Protein AF-A0A0F9CQD4-F1 (afdb_monomer_lite)

pLDDT: mean 82.37, std 16.15, range [41.78, 95.0]

Secondary structure (DSSP, 8-state):
-EEEHHHHHHHHHTTT----HHHHHHHHHTTSSPPPEEETTEEEEEHHHHHHHHHHHH-GGGTT----------

Radius of gyration: 13.0 Å; chains: 1; bounding box: 30×18×44 Å

Structure (mmCIF, N/CA/C/O backbone):
data_AF-A0A0F9CQD4-F1
#
_entry.id   AF-A0A0F9CQD4-F1
#
loop_
_atom_site.group_PDB
_atom_site.id
_atom_site.type_symbol
_atom_site.label_atom_id
_atom_site.label_alt_id
_atom_site.label_comp_id
_atom_site.label_asym_id
_atom_site.label_entity_id
_atom_site.label_seq_id
_atom_site.pdbx_PDB_ins_code
_atom_site.Cartn_x
_atom_site.Cartn_y
_atom_site.Cartn_z
_atom_site.occupancy
_atom_site.B_iso_or_equiv
_atom_site.auth_seq_id
_atom_site.auth_comp_id
_atom_site.auth_asym_id
_atom_site.auth_atom_id
_atom_site.pdbx_PDB_model_num
ATOM 1 N N . MET A 1 1 ? 9.664 10.516 -6.277 1.00 64.50 1 MET A N 1
ATOM 2 C CA . MET A 1 1 ? 9.936 9.585 -5.162 1.00 64.50 1 MET A CA 1
ATOM 3 C C . MET A 1 1 ? 9.038 8.364 -5.323 1.00 64.50 1 MET A C 1
ATOM 5 O O . MET A 1 1 ? 7.857 8.535 -5.636 1.00 64.50 1 MET A O 1
ATOM 9 N N . SER A 1 2 ? 9.624 7.175 -5.213 1.00 82.31 2 SER A N 1
ATOM 10 C CA . SER A 1 2 ? 9.032 5.875 -5.549 1.00 82.31 2 SER A CA 1
ATOM 11 C C . SER A 1 2 ? 9.198 4.926 -4.363 1.00 82.31 2 SER A C 1
ATOM 13 O O . SER A 1 2 ? 10.207 5.020 -3.677 1.00 82.31 2 SER A O 1
ATOM 15 N N . HIS A 1 3 ? 8.231 4.041 -4.139 1.00 83.81 3 HIS A N 1
ATOM 16 C CA . HIS A 1 3 ? 8.129 3.180 -2.962 1.00 83.81 3 HIS A CA 1
ATOM 17 C C . HIS A 1 3 ? 7.787 1.744 -3.357 1.00 83.81 3 HIS A C 1
ATOM 19 O O . HIS A 1 3 ? 7.010 1.506 -4.283 1.00 83.81 3 HIS A O 1
ATOM 25 N N . LEU A 1 4 ? 8.308 0.773 -2.624 1.00 90.88 4 LEU A N 1
ATOM 26 C CA . LEU A 1 4 ? 7.860 -0.612 -2.680 1.00 90.88 4 LEU A CA 1
ATOM 27 C C . LEU A 1 4 ? 6.513 -0.778 -1.970 1.00 90.88 4 LEU A C 1
ATOM 29 O O . LEU A 1 4 ? 6.140 0.012 -1.106 1.00 90.88 4 LEU A O 1
ATOM 33 N N . ALA A 1 5 ? 5.797 -1.864 -2.273 1.00 87.81 5 ALA A N 1
ATOM 34 C CA . ALA A 1 5 ? 4.542 -2.188 -1.586 1.00 87.81 5 ALA A CA 1
ATOM 35 C C . ALA A 1 5 ? 4.699 -2.222 -0.053 1.00 87.81 5 ALA A C 1
ATOM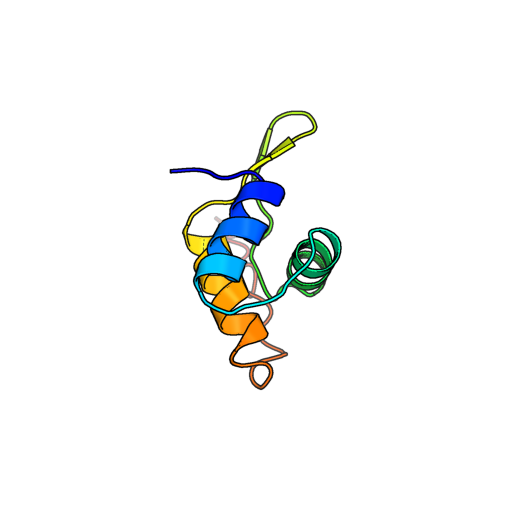 37 O O . ALA A 1 5 ? 3.801 -1.785 0.657 1.00 87.81 5 ALA A O 1
ATOM 38 N N . SER A 1 6 ? 5.833 -2.722 0.451 1.00 89.50 6 SER A N 1
ATOM 39 C CA . SER A 1 6 ? 6.127 -2.754 1.889 1.00 89.50 6 SER A CA 1
ATOM 40 C C . SER A 1 6 ? 6.298 -1.350 2.475 1.00 89.50 6 SER A C 1
ATOM 42 O O . SER A 1 6 ? 5.751 -1.068 3.531 1.00 89.50 6 SER A O 1
ATOM 44 N N . GLU A 1 7 ? 6.975 -0.442 1.771 1.00 92.31 7 GLU A N 1
ATOM 45 C CA . GLU A 1 7 ? 7.110 0.952 2.213 1.00 92.31 7 GLU A CA 1
ATOM 46 C C . GLU A 1 7 ? 5.760 1.673 2.215 1.00 92.31 7 GLU A C 1
ATOM 48 O O . GLU A 1 7 ? 5.468 2.446 3.119 1.00 92.31 7 GLU A O 1
ATOM 53 N N . VAL A 1 8 ? 4.896 1.391 1.235 1.00 91.94 8 VAL A N 1
ATOM 54 C CA . VAL A 1 8 ? 3.534 1.944 1.208 1.00 91.94 8 VAL A CA 1
ATOM 55 C C . VAL A 1 8 ? 2.713 1.475 2.410 1.00 91.94 8 VAL A C 1
ATOM 57 O O . VAL A 1 8 ? 1.964 2.277 2.964 1.00 91.94 8 VAL A O 1
ATOM 60 N N . VAL A 1 9 ? 2.859 0.212 2.828 1.00 93.62 9 VAL A N 1
ATOM 61 C CA . VAL A 1 9 ? 2.228 -0.297 4.058 1.00 93.62 9 VAL A CA 1
ATOM 62 C C . VAL A 1 9 ? 2.697 0.506 5.270 1.00 93.62 9 VAL A C 1
ATOM 64 O O . VAL A 1 9 ? 1.856 1.000 6.018 1.00 93.62 9 VAL A O 1
ATOM 67 N N . GLU A 1 10 ? 4.006 0.703 5.432 1.00 94.62 10 GLU A N 1
ATOM 68 C CA . GLU A 1 10 ? 4.544 1.462 6.568 1.00 94.62 10 GLU A CA 1
ATOM 69 C C . GLU A 1 10 ? 4.097 2.932 6.548 1.00 94.62 10 GLU A C 1
ATOM 71 O O . GLU A 1 10 ? 3.666 3.462 7.571 1.00 94.62 10 GLU A O 1
ATOM 76 N N . LEU A 1 11 ? 4.096 3.581 5.378 1.00 93.56 11 LEU A N 1
ATOM 77 C CA . LEU A 1 11 ? 3.620 4.962 5.229 1.00 93.56 11 LEU A CA 1
ATOM 78 C C . LEU A 1 11 ? 2.139 5.118 5.592 1.00 93.56 11 LEU A C 1
ATOM 80 O O . LEU A 1 11 ? 1.744 6.134 6.163 1.00 93.56 11 LEU A O 1
ATOM 84 N N . LEU A 1 12 ? 1.302 4.140 5.237 1.00 92.12 12 LEU A N 1
ATOM 85 C CA . LEU A 1 12 ? -0.119 4.155 5.585 1.00 92.12 12 LEU A CA 1
ATOM 86 C C . LEU A 1 12 ? -0.328 3.845 7.071 1.00 92.12 12 LEU A C 1
ATOM 88 O O . LEU A 1 12 ? -1.130 4.524 7.715 1.00 92.12 12 LEU A O 1
ATOM 92 N N . ARG A 1 13 ? 0.459 2.930 7.649 1.00 93.56 13 ARG A N 1
ATOM 93 C CA . ARG A 1 13 ? 0.440 2.645 9.090 1.00 93.56 13 ARG A CA 1
ATOM 94 C C . ARG A 1 13 ? 0.785 3.886 9.915 1.00 93.56 13 ARG A C 1
ATOM 96 O O . ARG A 1 13 ? 0.068 4.197 10.859 1.00 93.56 13 ARG A O 1
ATOM 103 N N . GLN A 1 14 ? 1.801 4.652 9.513 1.00 93.88 14 GLN A N 1
ATOM 104 C CA . GLN A 1 14 ? 2.156 5.935 10.146 1.00 93.88 14 GLN A CA 1
ATOM 105 C C . GLN A 1 14 ? 1.014 6.968 10.114 1.00 93.88 14 GLN A C 1
ATOM 107 O O . GLN A 1 14 ? 0.985 7.887 10.925 1.00 93.88 14 GLN A O 1
ATOM 112 N N . ARG A 1 15 ? 0.052 6.819 9.195 1.00 90.56 15 ARG A N 1
ATOM 113 C CA . ARG A 1 15 ? -1.146 7.668 9.073 1.00 90.56 15 ARG A CA 1
ATOM 114 C C . ARG A 1 15 ? -2.377 7.083 9.778 1.00 90.56 15 ARG A C 1
ATOM 116 O O . ARG A 1 15 ? -3.493 7.556 9.535 1.00 90.56 15 ARG A O 1
ATOM 123 N N . GLY A 1 16 ? -2.193 6.049 10.602 1.00 92.38 16 GLY A N 1
ATOM 124 C CA . GLY A 1 16 ? -3.264 5.344 11.310 1.00 92.38 16 GLY A CA 1
ATOM 125 C C . GLY A 1 16 ? -4.134 4.475 10.400 1.00 92.38 16 GLY A C 1
ATOM 126 O O . GLY A 1 16 ? -5.301 4.248 10.703 1.00 92.38 16 GLY A O 1
ATOM 127 N N . ILE A 1 17 ? -3.611 4.045 9.249 1.00 91.75 17 ILE A N 1
ATOM 128 C CA . ILE A 1 17 ? -4.330 3.205 8.289 1.00 91.75 17 ILE A CA 1
ATOM 129 C C . ILE A 1 17 ? -3.686 1.825 8.274 1.00 91.75 17 ILE A C 1
ATOM 131 O O . ILE A 1 17 ? -2.584 1.642 7.757 1.00 91.75 17 ILE A O 1
ATOM 135 N N . GLU A 1 18 ? -4.399 0.838 8.803 1.00 92.62 18 GLU A N 1
ATOM 136 C CA . GLU A 1 18 ? -3.954 -0.549 8.764 1.00 92.62 18 GLU A CA 1
ATOM 137 C C . GLU A 1 18 ? -4.311 -1.198 7.425 1.00 92.62 18 GLU A C 1
ATOM 139 O O . GLU A 1 18 ? -5.477 -1.328 7.051 1.00 92.62 18 GLU A O 1
ATOM 144 N N . ILE A 1 19 ? -3.285 -1.603 6.677 1.00 92.56 19 ILE A N 1
ATOM 145 C CA . ILE A 1 19 ? -3.436 -2.319 5.413 1.00 92.56 19 ILE A CA 1
ATOM 146 C C . ILE A 1 19 ? -2.280 -3.296 5.214 1.00 92.56 19 ILE A C 1
ATOM 148 O O . ILE A 1 19 ? -1.139 -3.024 5.575 1.00 92.56 19 ILE A O 1
ATOM 152 N N . THR A 1 20 ? -2.563 -4.442 4.602 1.00 95.00 20 THR A N 1
ATOM 153 C CA . THR A 1 20 ? -1.544 -5.429 4.231 1.00 95.00 20 THR A CA 1
ATOM 154 C C . THR A 1 20 ? -1.117 -5.261 2.774 1.00 95.00 20 THR A C 1
ATOM 156 O O . THR A 1 20 ? -1.817 -4.657 1.959 1.00 95.00 20 THR A O 1
ATOM 159 N N . ARG A 1 21 ? 0.003 -5.883 2.386 1.00 92.81 21 ARG A N 1
ATOM 160 C CA . ARG A 1 21 ? 0.418 -5.953 0.970 1.00 92.81 21 ARG A CA 1
ATOM 161 C C . ARG A 1 21 ? -0.676 -6.555 0.080 1.00 92.81 21 ARG A C 1
ATOM 163 O O . ARG A 1 21 ? -0.877 -6.089 -1.038 1.00 92.81 21 ARG A O 1
ATOM 170 N N . GLN A 1 22 ? -1.398 -7.558 0.580 1.00 92.56 22 GLN A 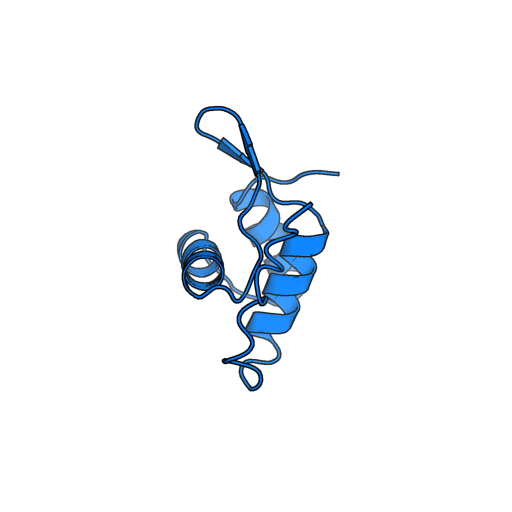N 1
ATOM 171 C CA . GLN A 1 22 ? -2.543 -8.150 -0.117 1.00 92.56 22 GLN A CA 1
ATOM 172 C C . GLN A 1 22 ? -3.705 -7.155 -0.240 1.00 92.56 22 GLN A C 1
ATOM 174 O O . GLN A 1 22 ? -4.306 -7.055 -1.305 1.00 92.56 22 GLN A O 1
ATOM 179 N N . GLY A 1 23 ? -3.976 -6.362 0.801 1.00 92.19 23 GLY A N 1
ATOM 180 C CA . GLY A 1 23 ? -4.967 -5.285 0.756 1.00 92.19 23 GLY A CA 1
ATOM 181 C C . GLY A 1 23 ? -4.641 -4.227 -0.301 1.00 92.19 23 GLY A C 1
ATOM 182 O O . GLY A 1 23 ? -5.519 -3.816 -1.057 1.00 92.19 23 GLY A O 1
ATOM 183 N N . ILE A 1 24 ? -3.369 -3.838 -0.436 1.00 91.81 24 ILE A N 1
ATOM 184 C CA . ILE A 1 24 ? -2.933 -2.931 -1.512 1.00 91.81 24 ILE A CA 1
ATOM 185 C C . ILE A 1 24 ? -3.279 -3.530 -2.881 1.00 91.81 24 ILE A C 1
ATOM 187 O O . ILE A 1 24 ? -3.905 -2.867 -3.709 1.00 91.81 24 ILE A O 1
ATOM 191 N N . TRP A 1 25 ? -2.940 -4.802 -3.101 1.00 92.56 25 TRP A N 1
ATOM 192 C CA . TRP A 1 25 ? -3.266 -5.513 -4.340 1.00 92.56 25 TRP A CA 1
ATOM 193 C C . TRP A 1 25 ? -4.765 -5.658 -4.585 1.00 92.56 25 TRP A C 1
ATOM 195 O O . TRP A 1 25 ? -5.218 -5.552 -5.725 1.00 92.56 25 TRP A O 1
ATOM 205 N N . TYR A 1 26 ? -5.556 -5.831 -3.531 1.00 91.50 26 TYR A N 1
ATOM 206 C CA . TYR A 1 26 ? -7.007 -5.802 -3.630 1.00 91.50 26 TYR A CA 1
ATOM 207 C C . TYR A 1 26 ? -7.494 -4.449 -4.172 1.00 91.50 26 TYR A C 1
ATOM 209 O O . TYR A 1 26 ? -8.280 -4.406 -5.116 1.00 91.50 26 TYR A O 1
ATOM 217 N N . HIS A 1 27 ? -6.981 -3.328 -3.662 1.00 90.31 27 HIS A N 1
ATOM 218 C CA . HIS A 1 27 ? -7.371 -2.006 -4.159 1.00 90.31 27 HIS A CA 1
ATOM 219 C C . HIS A 1 27 ? -6.922 -1.740 -5.600 1.00 90.31 27 HIS A C 1
ATOM 221 O O . HIS A 1 27 ? -7.693 -1.158 -6.367 1.00 90.31 27 HIS A O 1
ATOM 227 N N . VAL A 1 28 ? -5.731 -2.205 -5.982 1.00 90.19 28 VAL A N 1
ATOM 228 C CA . VAL A 1 28 ? -5.242 -2.131 -7.368 1.00 90.19 28 VAL A CA 1
ATOM 229 C C . VAL A 1 28 ? -6.121 -2.975 -8.297 1.00 90.19 28 VAL A C 1
ATOM 231 O O . VAL A 1 28 ? -6.613 -2.471 -9.302 1.00 90.19 28 VAL A O 1
ATOM 234 N N . SER A 1 29 ? -6.407 -4.232 -7.941 1.00 89.62 29 SER A N 1
ATOM 235 C CA . SER A 1 29 ? -7.220 -5.138 -8.772 1.00 89.62 29 SER A CA 1
ATOM 236 C C . SER A 1 29 ? -8.680 -4.694 -8.908 1.00 89.62 29 SER A C 1
ATOM 238 O O . SER A 1 29 ? -9.306 -4.922 -9.940 1.00 89.62 29 SER A O 1
ATOM 240 N N . LYS A 1 30 ? -9.227 -4.009 -7.898 1.00 86.44 30 LYS A N 1
ATOM 241 C CA . LYS A 1 30 ? -10.559 -3.388 -7.962 1.00 86.44 30 LYS A CA 1
ATOM 242 C C . LYS A 1 30 ? -10.578 -2.049 -8.711 1.00 86.44 30 LYS A C 1
ATOM 244 O O . LYS A 1 30 ? -11.654 -1.474 -8.857 1.00 86.44 30 LYS A O 1
ATOM 249 N N . GLY A 1 31 ? -9.430 -1.548 -9.172 1.00 87.25 31 GLY A N 1
ATOM 250 C CA . GLY A 1 31 ? -9.324 -0.268 -9.878 1.00 87.25 31 GLY A CA 1
ATOM 251 C C . GLY A 1 31 ? -9.580 0.952 -8.989 1.00 87.25 31 GLY A C 1
ATOM 252 O O . GLY A 1 31 ? -9.925 2.017 -9.492 1.00 87.25 31 GLY A O 1
ATOM 253 N N . ASN A 1 32 ? -9.437 0.806 -7.668 1.00 87.44 32 ASN A N 1
ATOM 254 C CA . ASN A 1 32 ? -9.525 1.930 -6.730 1.00 87.44 32 ASN A CA 1
ATOM 255 C C . ASN A 1 32 ? -8.235 2.766 -6.715 1.00 87.44 32 ASN A C 1
ATOM 257 O O . ASN A 1 32 ? -8.228 3.897 -6.232 1.00 87.44 32 ASN A O 1
ATOM 261 N N . VAL A 1 33 ? -7.144 2.176 -7.197 1.00 89.31 33 VAL A N 1
ATOM 262 C CA . VAL A 1 33 ? -5.798 2.738 -7.259 1.00 89.31 33 VAL A CA 1
ATOM 263 C C . VAL A 1 33 ? -5.262 2.422 -8.644 1.00 89.31 33 VAL A C 1
ATOM 265 O O . VAL A 1 33 ? -5.513 1.330 -9.161 1.00 89.31 33 VAL A O 1
ATOM 268 N N . ASP A 1 34 ? -4.538 3.365 -9.242 1.00 89.94 34 ASP A N 1
ATOM 269 C CA . ASP A 1 34 ? -3.880 3.118 -10.520 1.00 89.94 34 ASP A CA 1
ATOM 270 C C . ASP A 1 34 ? -2.900 1.947 -10.394 1.00 89.94 34 ASP A C 1
ATOM 272 O O . ASP A 1 34 ? -2.333 1.676 -9.330 1.00 89.94 34 ASP A O 1
ATOM 276 N N . THR A 1 35 ? -2.677 1.248 -11.504 1.00 91.25 35 THR A N 1
ATOM 277 C CA . THR A 1 35 ? -1.696 0.163 -11.528 1.00 91.25 35 THR A CA 1
ATOM 278 C C . THR A 1 35 ? -0.288 0.738 -11.310 1.00 91.25 35 THR A C 1
ATOM 280 O O . THR A 1 35 ? 0.092 1.673 -12.020 1.00 91.25 35 THR A O 1
ATOM 283 N N . PRO A 1 36 ? 0.489 0.221 -10.337 1.00 92.38 36 PRO A N 1
ATOM 284 C CA . PRO A 1 36 ? 1.865 0.653 -10.117 1.00 92.38 36 PRO A CA 1
ATOM 285 C C . PRO A 1 36 ? 2.764 0.274 -11.296 1.00 92.38 36 PRO 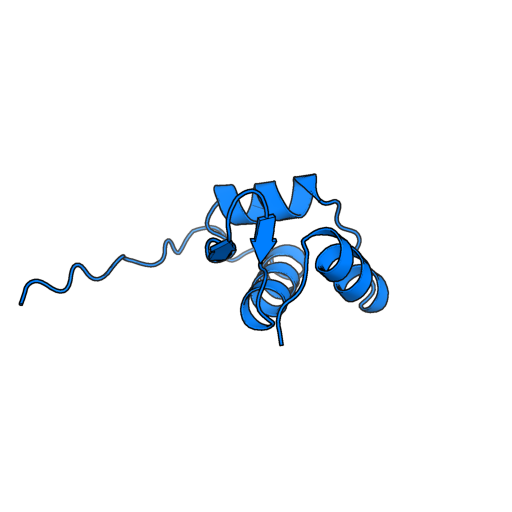A C 1
ATOM 287 O O . PRO A 1 36 ? 2.526 -0.728 -11.973 1.00 92.38 36 PRO A O 1
ATOM 290 N N . ASP A 1 37 ? 3.825 1.049 -11.514 1.00 92.00 37 ASP A N 1
ATOM 291 C CA . ASP A 1 37 ? 4.808 0.747 -12.552 1.00 92.00 37 ASP A CA 1
ATOM 292 C C . ASP A 1 37 ? 5.506 -0.581 -12.233 1.00 92.00 37 ASP A C 1
ATOM 294 O O . ASP A 1 37 ? 5.852 -0.856 -11.082 1.00 92.00 37 ASP A O 1
ATOM 298 N N . LYS A 1 38 ? 5.735 -1.413 -13.248 1.00 92.06 38 LYS A N 1
ATOM 299 C CA . LYS A 1 38 ? 6.449 -2.681 -13.094 1.00 92.06 38 LYS A CA 1
ATOM 300 C C . LYS A 1 38 ? 7.856 -2.541 -13.659 1.00 92.06 38 LYS A C 1
ATOM 302 O O . LYS A 1 38 ? 8.022 -2.307 -14.851 1.00 92.06 38 LYS A O 1
ATOM 307 N N . VAL A 1 39 ? 8.859 -2.726 -12.807 1.00 90.06 39 VAL A N 1
ATOM 308 C CA . VAL A 1 39 ? 10.276 -2.733 -13.185 1.00 90.06 39 VAL A CA 1
ATOM 309 C C . VAL A 1 39 ? 10.826 -4.122 -12.879 1.00 90.06 39 VAL A C 1
ATOM 311 O O . VAL A 1 39 ? 11.003 -4.508 -11.722 1.00 90.06 39 VAL A O 1
ATOM 314 N N . GLY A 1 40 ? 11.011 -4.928 -13.927 1.00 90.75 40 GLY A N 1
ATOM 315 C CA . GLY A 1 40 ? 11.352 -6.344 -13.793 1.00 90.75 40 GLY A CA 1
ATOM 316 C C . GLY A 1 40 ? 10.274 -7.122 -13.026 1.00 90.75 40 GLY A C 1
ATOM 317 O O . GLY A 1 40 ? 9.128 -7.226 -13.466 1.00 90.75 40 GLY A O 1
ATOM 318 N N . ARG A 1 41 ? 10.641 -7.683 -11.867 1.00 86.88 41 ARG A N 1
ATOM 319 C CA . ARG A 1 41 ? 9.722 -8.412 -10.965 1.00 86.88 41 ARG A CA 1
ATOM 320 C C . ARG A 1 41 ? 9.168 -7.547 -9.829 1.00 86.88 41 ARG A C 1
ATOM 322 O O . ARG A 1 41 ? 8.424 -8.049 -8.989 1.00 86.88 41 ARG A O 1
ATOM 329 N N . VAL A 1 42 ? 9.525 -6.267 -9.795 1.00 88.31 42 VAL A N 1
ATOM 330 C CA . VAL A 1 42 ? 9.191 -5.353 -8.703 1.00 88.31 42 VAL A CA 1
ATOM 331 C C . VAL A 1 42 ? 8.112 -4.376 -9.156 1.00 88.31 42 VAL A C 1
ATOM 333 O O . VAL A 1 42 ? 8.156 -3.852 -10.267 1.00 88.31 42 VAL A O 1
ATOM 336 N N . TYR A 1 43 ? 7.141 -4.127 -8.279 1.00 89.19 43 TYR A N 1
ATOM 337 C CA . TYR A 1 43 ? 6.118 -3.106 -8.483 1.00 89.19 43 TYR A CA 1
ATOM 338 C C . TYR A 1 43 ? 6.467 -1.853 -7.693 1.00 89.19 43 TYR A C 1
ATOM 340 O O . TYR A 1 43 ? 6.716 -1.915 -6.486 1.00 89.19 43 TYR A O 1
ATOM 348 N N . ILE A 1 44 ? 6.466 -0.729 -8.394 1.00 92.44 44 ILE A N 1
ATOM 349 C CA . ILE A 1 44 ? 6.913 0.566 -7.918 1.00 92.44 44 ILE A CA 1
ATOM 350 C C . ILE A 1 44 ? 5.703 1.482 -7.754 1.00 92.44 44 ILE A C 1
ATOM 352 O O . ILE A 1 44 ? 5.010 1.851 -8.704 1.00 92.44 44 ILE A O 1
ATOM 356 N N . PHE A 1 45 ? 5.448 1.869 -6.512 1.00 92.69 45 PHE A N 1
ATOM 357 C CA . PHE A 1 45 ? 4.364 2.753 -6.136 1.00 92.69 45 PHE A CA 1
ATOM 358 C C . PHE A 1 45 ? 4.862 4.194 -6.062 1.00 92.69 45 PHE A C 1
ATOM 360 O O . PHE A 1 45 ? 5.845 4.508 -5.404 1.00 92.69 45 PHE A O 1
ATOM 367 N N . LYS A 1 46 ? 4.159 5.109 -6.721 1.00 93.06 46 LYS A N 1
ATOM 368 C CA . LYS A 1 46 ? 4.416 6.547 -6.634 1.00 93.06 46 LYS A CA 1
ATOM 369 C C . LYS A 1 46 ? 3.563 7.152 -5.521 1.00 93.06 46 LYS A C 1
ATOM 371 O O . LYS A 1 46 ? 2.532 6.594 -5.146 1.00 93.06 46 LYS A O 1
ATOM 376 N N . ARG A 1 47 ? 3.925 8.354 -5.066 1.00 90.25 47 ARG A N 1
ATOM 377 C CA . ARG A 1 47 ? 3.158 9.128 -4.067 1.00 90.25 47 ARG A CA 1
ATOM 378 C C . ARG A 1 47 ? 1.654 9.206 -4.383 1.00 90.25 47 ARG A C 1
ATOM 380 O 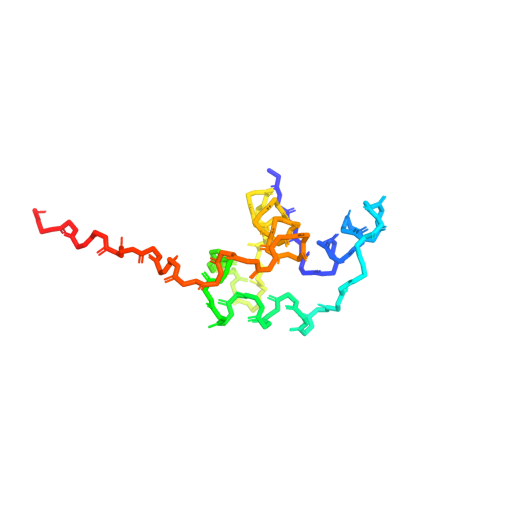O . ARG A 1 47 ? 0.839 9.087 -3.473 1.00 90.25 47 ARG A O 1
ATOM 387 N N . LYS A 1 48 ? 1.281 9.325 -5.666 1.00 90.25 48 LYS A N 1
ATOM 388 C CA . LYS A 1 48 ? -0.127 9.329 -6.105 1.00 90.25 48 LYS A CA 1
ATOM 389 C C . LYS A 1 48 ? -0.897 8.061 -5.706 1.00 90.25 48 LYS A C 1
ATOM 391 O O . LYS A 1 48 ? -2.056 8.166 -5.320 1.00 90.25 48 LYS A O 1
ATOM 396 N N . HIS A 1 49 ? -0.254 6.890 -5.731 1.00 92.75 49 HIS A N 1
ATOM 397 C CA . HIS A 1 49 ? -0.888 5.623 -5.358 1.00 92.75 49 HIS A CA 1
ATOM 398 C C . HIS A 1 49 ? -1.161 5.568 -3.854 1.00 92.75 49 HIS A C 1
ATOM 400 O O . HIS A 1 49 ? -2.210 5.086 -3.446 1.00 92.75 49 HIS A O 1
ATOM 406 N N . VAL A 1 50 ? -0.262 6.121 -3.032 1.00 90.94 50 VAL A N 1
ATOM 407 C CA . VAL A 1 50 ? -0.462 6.224 -1.576 1.00 90.94 50 VAL A CA 1
ATOM 408 C C . VAL A 1 50 ? -1.685 7.088 -1.268 1.00 90.94 50 VAL A C 1
ATOM 410 O O . VAL A 1 50 ? -2.552 6.677 -0.505 1.00 90.94 50 VAL A O 1
ATOM 413 N N . SER A 1 51 ? -1.812 8.246 -1.923 1.00 91.75 51 SER A N 1
ATOM 414 C CA . SER A 1 51 ? -2.985 9.116 -1.767 1.00 91.75 51 SER A CA 1
ATOM 415 C C . SER A 1 51 ? -4.282 8.464 -2.258 1.00 91.75 51 SER A C 1
ATOM 417 O O . SER A 1 51 ? -5.331 8.641 -1.640 1.00 91.75 51 SER A O 1
ATOM 419 N N . GLN A 1 52 ? -4.231 7.699 -3.354 1.00 91.31 52 GLN A N 1
ATOM 420 C CA . GLN A 1 52 ? -5.376 6.921 -3.839 1.00 91.31 52 GLN A CA 1
ATOM 421 C C . GLN A 1 52 ? -5.779 5.826 -2.843 1.00 91.31 52 GLN A C 1
ATOM 423 O O . GLN A 1 52 ? -6.964 5.708 -2.542 1.00 91.31 52 GLN A O 1
ATOM 428 N N . LEU A 1 53 ? -4.815 5.077 -2.295 1.00 91.31 53 LEU A N 1
ATOM 429 C CA . LEU A 1 53 ? -5.044 4.052 -1.271 1.00 91.31 53 LEU A CA 1
ATOM 430 C C . LEU A 1 53 ? -5.673 4.658 -0.019 1.00 91.31 53 LEU A C 1
ATOM 432 O O . LEU A 1 53 ? -6.733 4.214 0.407 1.00 91.31 53 LEU A O 1
ATOM 436 N N . GLU A 1 54 ? -5.072 5.716 0.521 1.00 92.12 54 GLU A N 1
ATOM 437 C CA . GLU A 1 54 ? -5.593 6.430 1.686 1.00 92.12 54 GLU A CA 1
ATOM 438 C C . GLU A 1 54 ? -7.037 6.886 1.460 1.00 92.12 54 GLU A C 1
ATOM 440 O O . GLU A 1 54 ? -7.913 6.645 2.292 1.00 92.12 54 GLU A O 1
ATOM 445 N N . ARG A 1 55 ? -7.317 7.488 0.299 1.00 90.56 55 ARG A N 1
ATOM 446 C CA . ARG A 1 55 ? -8.668 7.921 -0.057 1.00 90.56 55 ARG A CA 1
ATOM 447 C C . ARG A 1 55 ? -9.631 6.743 -0.186 1.00 90.56 55 ARG A C 1
ATOM 449 O O . ARG A 1 55 ? -10.760 6.851 0.284 1.00 90.56 55 ARG A O 1
ATOM 456 N N . ALA A 1 56 ? -9.214 5.652 -0.824 1.00 88.12 56 ALA A N 1
ATOM 457 C CA . ALA A 1 56 ? -10.046 4.473 -1.038 1.00 88.12 56 ALA A CA 1
ATOM 458 C C . ALA A 1 56 ? -10.399 3.764 0.277 1.00 88.12 56 ALA A C 1
ATOM 460 O O . ALA A 1 56 ? -11.518 3.270 0.415 1.00 88.12 56 ALA A O 1
ATOM 461 N N . ILE A 1 57 ? -9.468 3.742 1.234 1.00 88.56 57 ILE A N 1
ATOM 462 C CA . ILE A 1 57 ? -9.655 3.120 2.548 1.00 88.56 57 ILE A CA 1
ATOM 463 C C . ILE A 1 57 ? -10.508 4.018 3.451 1.00 88.56 57 ILE A C 1
ATOM 465 O O . ILE A 1 57 ? -11.486 3.551 4.026 1.00 88.56 57 ILE A O 1
ATOM 469 N N . ARG A 1 58 ? -10.203 5.321 3.525 1.00 86.69 58 ARG A N 1
ATOM 470 C CA . ARG A 1 58 ? -10.954 6.274 4.365 1.00 86.69 58 ARG A CA 1
ATOM 471 C C . ARG A 1 58 ? -12.351 6.595 3.830 1.00 86.69 58 ARG A C 1
ATOM 473 O O . ARG A 1 58 ? -13.239 6.922 4.605 1.00 86.69 58 ARG A O 1
ATOM 480 N N . ASN A 1 59 ? -12.564 6.526 2.515 1.00 80.81 59 ASN A N 1
ATOM 481 C CA . ASN A 1 59 ? -13.841 6.858 1.877 1.00 80.81 59 ASN A CA 1
ATOM 482 C C . ASN A 1 59 ? -14.323 5.736 0.940 1.00 80.81 59 ASN A C 1
ATOM 484 O O . ASN A 1 59 ? -14.324 5.903 -0.286 1.00 80.81 59 ASN A O 1
ATOM 488 N N . PRO A 1 60 ? -14.828 4.614 1.485 1.00 67.25 60 PRO A N 1
ATOM 489 C CA . PRO A 1 60 ? -15.280 3.477 0.681 1.00 67.25 60 PRO A CA 1
ATOM 490 C C . PRO A 1 60 ? -16.528 3.780 -0.175 1.00 67.25 60 PRO A C 1
ATOM 492 O O . PRO A 1 60 ? -16.873 2.995 -1.056 1.00 67.25 60 PRO A O 1
ATOM 495 N N . ARG A 1 61 ? -17.206 4.920 0.037 1.00 58.97 61 ARG A N 1
ATOM 496 C CA . ARG A 1 61 ? -18.479 5.296 -0.613 1.00 58.97 61 ARG A CA 1
ATOM 497 C C . ARG A 1 61 ? -18.377 5.753 -2.077 1.00 58.97 61 ARG A C 1
ATOM 499 O O . ARG A 1 61 ? -19.406 6.007 -2.689 1.00 58.97 61 ARG A O 1
ATOM 506 N N . LYS A 1 62 ? -17.182 5.831 -2.679 1.00 53.44 62 LYS A N 1
ATOM 507 C CA . LYS A 1 62 ? -17.013 6.124 -4.125 1.00 53.44 62 LYS A CA 1
ATOM 508 C C . LYS A 1 62 ? -16.573 4.907 -4.955 1.00 53.44 62 LYS A C 1
ATOM 510 O O . LYS A 1 62 ? -15.909 5.066 -5.979 1.00 53.44 62 LYS A O 1
ATOM 515 N N . ARG A 1 63 ? -16.959 3.695 -4.533 1.00 53.03 63 ARG A N 1
ATOM 516 C CA . ARG A 1 63 ? -16.832 2.449 -5.315 1.00 53.03 63 ARG A CA 1
ATOM 517 C C . ARG A 1 63 ? -17.638 2.573 -6.615 1.00 53.03 63 ARG A C 1
ATOM 519 O O . ARG A 1 63 ? -18.850 2.411 -6.590 1.00 53.03 63 ARG A O 1
ATOM 526 N N . GLY A 1 64 ? -16.995 2.873 -7.743 1.00 49.34 64 GLY A N 1
ATOM 527 C CA . GLY A 1 64 ? -17.664 2.732 -9.045 1.00 49.34 64 GLY A CA 1
ATOM 528 C C . GLY A 1 64 ? -17.122 3.539 -10.219 1.00 49.34 64 GLY A C 1
ATOM 529 O O . GLY A 1 64 ? -17.421 3.192 -11.359 1.00 49.34 64 GLY A O 1
ATOM 530 N N . ARG A 1 65 ? -16.306 4.583 -10.023 1.00 49.94 65 ARG A N 1
ATOM 531 C CA . ARG A 1 65 ? -15.721 5.279 -11.182 1.00 49.94 65 ARG A CA 1
ATOM 532 C C . ARG A 1 65 ? -14.446 4.577 -11.638 1.00 49.94 65 ARG A C 1
ATOM 534 O O . ARG A 1 65 ? -13.355 4.960 -11.235 1.00 49.94 65 ARG A O 1
ATOM 541 N N . LYS A 1 66 ? -14.605 3.583 -12.524 1.00 52.69 66 LYS A N 1
ATOM 542 C CA . LYS A 1 66 ? -13.550 3.203 -13.479 1.00 52.69 66 LYS A CA 1
ATOM 543 C C . LYS A 1 66 ? -12.967 4.498 -14.068 1.00 52.69 66 LYS A C 1
ATOM 545 O O . LYS A 1 66 ? -13.759 5.336 -14.518 1.00 52.69 66 LYS A O 1
ATOM 550 N N . PRO A 1 67 ? -11.639 4.681 -14.133 1.00 50.84 67 PRO A N 1
ATOM 551 C CA . PRO A 1 67 ? -11.082 5.615 -15.094 1.00 50.84 67 PRO A CA 1
ATOM 552 C C . PRO A 1 67 ? -11.583 5.143 -16.461 1.00 50.84 67 PRO A C 1
ATOM 554 O O . PRO A 1 67 ? -11.298 4.019 -16.880 1.00 50.84 67 PRO A O 1
ATOM 557 N N . ARG A 1 68 ? -12.409 5.945 -17.140 1.00 52.62 68 ARG A N 1
ATOM 558 C CA . ARG A 1 68 ? -12.604 5.760 -18.579 1.00 52.62 68 ARG A CA 1
ATOM 559 C C . ARG A 1 68 ? -11.204 5.918 -19.165 1.00 52.62 68 ARG A C 1
ATOM 561 O O . ARG A 1 68 ? -10.687 7.032 -19.164 1.00 52.62 68 ARG A O 1
ATOM 56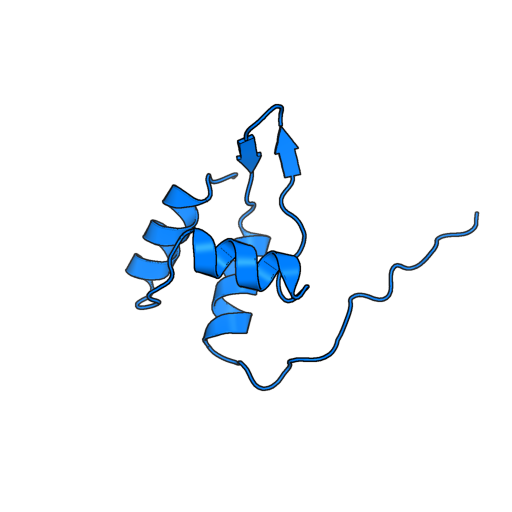8 N N . LEU A 1 69 ? -10.589 4.817 -19.603 1.00 48.59 69 LEU A N 1
ATOM 569 C CA . LEU A 1 69 ? -9.499 4.871 -20.568 1.00 48.59 69 LEU A CA 1
ATOM 570 C C . LEU A 1 69 ? -10.035 5.721 -21.716 1.00 48.59 69 LEU A C 1
ATOM 572 O O . LEU A 1 69 ? -10.900 5.268 -22.470 1.00 48.59 69 LEU A O 1
ATOM 576 N N . LYS A 1 70 ? -9.599 6.979 -21.803 1.00 44.19 70 LYS A N 1
ATOM 577 C CA . LYS A 1 70 ? -9.693 7.685 -23.067 1.00 44.19 70 LYS A CA 1
ATOM 578 C C . LYS A 1 70 ? -8.790 6.888 -23.999 1.00 44.19 70 LYS A C 1
ATOM 580 O O . LYS A 1 70 ? -7.576 6.911 -23.852 1.00 44.19 70 LYS A O 1
ATOM 585 N N . LYS A 1 71 ? -9.405 6.095 -24.879 1.00 48.81 71 LYS A N 1
ATOM 586 C CA . LYS A 1 71 ? -8.768 5.728 -26.136 1.00 48.81 71 LYS A CA 1
ATOM 587 C C . LYS A 1 71 ? -8.540 7.062 -26.841 1.00 48.81 71 LYS A C 1
ATOM 589 O O . LYS A 1 71 ? -9.503 7.661 -27.313 1.00 48.81 71 LYS A O 1
ATOM 594 N N . GLU A 1 72 ? -7.325 7.586 -26.782 1.00 52.88 72 GLU A N 1
ATOM 595 C CA . GLU A 1 72 ? -6.905 8.581 -27.760 1.00 52.88 72 GLU A CA 1
ATOM 596 C C . GLU A 1 72 ? -6.747 7.815 -29.072 1.00 52.88 72 GLU A C 1
ATOM 598 O O . GLU A 1 72 ? -5.818 7.035 -29.256 1.00 52.88 72 GLU A O 1
ATOM 603 N N . THR A 1 73 ? -7.774 7.927 -29.910 1.00 51.16 73 THR A N 1
ATOM 604 C CA . THR A 1 73 ? -7.667 7.688 -31.343 1.00 51.16 73 THR A CA 1
ATOM 605 C C . THR A 1 73 ? -7.074 8.967 -31.927 1.00 51.16 73 THR A C 1
ATOM 607 O O . THR 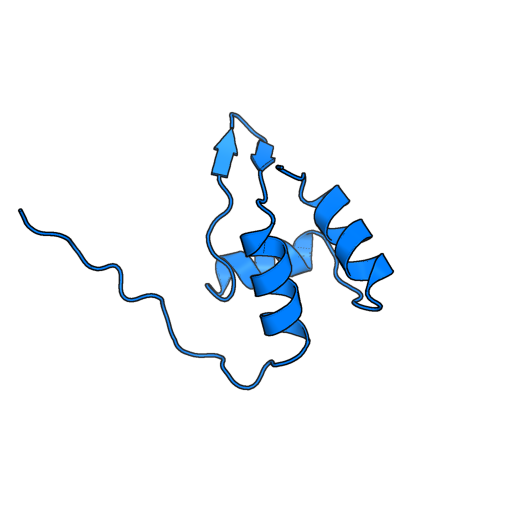A 1 73 ? -7.695 10.023 -31.792 1.00 51.16 73 THR A O 1
ATOM 610 N N . GLY A 1 74 ? -5.887 8.874 -32.519 1.00 41.78 74 GLY A N 1
ATOM 611 C CA . GLY A 1 74 ? -5.185 9.972 -33.181 1.00 41.78 74 GLY A CA 1
ATOM 612 C C . GLY A 1 74 ? -3.880 9.473 -33.762 1.00 41.78 74 GLY A C 1
ATOM 613 O O . GLY A 1 74 ? -2.952 9.272 -32.954 1.00 41.78 74 GLY A O 1
#

Sequence (74 aa):
MSHLASEVVELLRQRGIEITRQGIWYHVSKGNVDTPDKVGRVYIFKRKHVSQLERAIRNPRKRGRKPRLKKETG

Foldseek 3Di:
DKDFLVVLQVVCVVVVHHDDSVRLVVCCVLQLFPFADDDPPTGIDDPRRSVSSNCCRVPVPPRDDRPPPPPPPD

Organism: NCBI:txid412755